Protein AF-A0A816P9I2-F1 (afdb_monomer_lite)

Structure (mmCIF, N/CA/C/O backbone):
data_AF-A0A816P9I2-F1
#
_entry.id   AF-A0A816P9I2-F1
#
loop_
_atom_site.group_PDB
_atom_site.id
_atom_site.type_symbol
_atom_site.label_atom_id
_atom_site.label_alt_id
_atom_site.label_comp_id
_atom_site.label_asym_id
_atom_site.label_entity_id
_atom_site.label_seq_id
_atom_site.pdbx_PDB_ins_code
_atom_site.Cartn_x
_atom_site.Cartn_y
_atom_site.Cartn_z
_atom_site.occupancy
_atom_site.B_iso_or_equiv
_atom_site.auth_seq_id
_atom_site.auth_comp_id
_atom_site.auth_asym_id
_atom_site.auth_atom_id
_atom_site.pdbx_PDB_model_num
ATOM 1 N N . MET A 1 1 ? -19.259 -10.990 15.697 1.00 69.12 1 MET A N 1
ATOM 2 C CA . MET A 1 1 ? -19.495 -11.354 14.281 1.00 69.12 1 MET A CA 1
ATOM 3 C C . MET A 1 1 ? -18.422 -10.679 13.447 1.00 69.12 1 MET A C 1
ATOM 5 O O . MET A 1 1 ? -18.335 -9.460 13.499 1.00 69.12 1 MET A O 1
ATOM 9 N N . VAL A 1 2 ? -17.602 -11.453 12.738 1.00 77.75 2 VAL A N 1
ATOM 10 C CA . VAL A 1 2 ? -16.586 -10.931 11.808 1.00 77.75 2 VAL A CA 1
ATOM 11 C C . VAL A 1 2 ? -17.275 -10.588 10.485 1.00 77.75 2 VAL A C 1
ATOM 13 O O . VAL A 1 2 ? -18.138 -11.342 10.033 1.00 77.75 2 VAL A O 1
ATOM 16 N N . ARG A 1 3 ? -16.950 -9.437 9.887 1.00 85.06 3 ARG A N 1
ATOM 17 C CA . ARG A 1 3 ? -17.382 -9.078 8.528 1.00 85.06 3 ARG A CA 1
ATOM 18 C C . ARG A 1 3 ? -16.183 -9.167 7.603 1.00 85.06 3 ARG A C 1
ATOM 20 O O . ARG A 1 3 ? -15.147 -8.596 7.910 1.00 85.06 3 ARG A O 1
ATOM 27 N N . ILE A 1 4 ? -16.364 -9.861 6.487 1.00 87.62 4 ILE A N 1
ATOM 28 C CA . ILE A 1 4 ? -15.348 -10.011 5.450 1.00 87.62 4 ILE A CA 1
ATOM 29 C C . ILE A 1 4 ? -15.790 -9.183 4.245 1.00 87.62 4 ILE A C 1
ATOM 31 O O . ILE A 1 4 ? -16.962 -9.220 3.865 1.00 87.62 4 ILE A O 1
ATOM 35 N N . SER A 1 5 ? -14.859 -8.423 3.676 1.00 89.94 5 SER A N 1
ATOM 36 C CA . SER A 1 5 ? -15.014 -7.726 2.402 1.00 89.94 5 SER A CA 1
ATOM 37 C C . SER A 1 5 ? -13.865 -8.163 1.510 1.00 89.94 5 SER A C 1
ATOM 39 O O . SER A 1 5 ? -12.716 -8.045 1.921 1.00 89.94 5 SER A O 1
ATOM 41 N N . ASN A 1 6 ? -14.179 -8.676 0.323 1.00 91.44 6 ASN A N 1
ATOM 42 C CA . ASN A 1 6 ? -13.182 -9.198 -0.604 1.00 91.44 6 ASN A CA 1
ATOM 43 C C . ASN A 1 6 ? -13.031 -8.255 -1.795 1.00 91.44 6 ASN A C 1
ATOM 45 O O . ASN A 1 6 ? -14.025 -7.754 -2.325 1.00 91.44 6 ASN A O 1
ATOM 49 N N . TYR A 1 7 ? -11.789 -8.063 -2.217 1.00 90.50 7 TYR A N 1
ATOM 50 C CA . TYR A 1 7 ? -11.409 -7.391 -3.449 1.00 90.50 7 TYR A CA 1
ATOM 51 C C . TYR A 1 7 ? -10.433 -8.298 -4.200 1.00 90.50 7 TYR A C 1
ATOM 53 O O . TYR A 1 7 ? -9.653 -9.011 -3.572 1.00 90.50 7 TYR A O 1
ATOM 61 N N . SER A 1 8 ? -10.486 -8.285 -5.529 1.00 90.38 8 SER A N 1
ATOM 62 C CA . SER A 1 8 ? -9.572 -9.039 -6.386 1.00 90.38 8 SER A CA 1
ATOM 63 C C . SER A 1 8 ? -9.135 -8.166 -7.551 1.00 90.38 8 SER A C 1
ATOM 65 O O . SER A 1 8 ? -9.984 -7.542 -8.191 1.00 90.38 8 SER A O 1
ATOM 67 N N . GLY A 1 9 ? -7.842 -8.188 -7.849 1.00 89.25 9 GLY A N 1
ATOM 68 C CA . GLY A 1 9 ? -7.221 -7.457 -8.947 1.00 89.25 9 GLY A CA 1
ATOM 69 C C . GLY A 1 9 ? -6.147 -8.301 -9.629 1.00 89.25 9 GLY A C 1
ATOM 70 O O . GLY A 1 9 ? -5.920 -9.456 -9.263 1.00 89.25 9 GLY A O 1
ATOM 71 N N . VAL A 1 10 ? -5.502 -7.730 -10.645 1.00 90.31 10 VAL A N 1
ATOM 72 C CA . VAL A 1 10 ? -4.368 -8.356 -11.335 1.00 90.31 10 VAL A CA 1
ATOM 73 C C . VAL A 1 10 ? -3.252 -7.329 -11.459 1.00 90.31 10 VAL A C 1
ATOM 75 O O . VAL A 1 10 ? -3.397 -6.322 -12.154 1.00 90.31 10 VAL A O 1
ATOM 78 N N . LEU A 1 11 ? -2.117 -7.612 -10.821 1.00 88.56 11 LEU A N 1
ATOM 79 C CA . LEU A 1 11 ? -0.910 -6.811 -10.963 1.00 88.56 11 LEU A CA 1
ATOM 80 C C . LEU A 1 11 ? -0.121 -7.280 -12.190 1.00 88.56 11 LEU A C 1
ATOM 82 O O . LEU A 1 11 ? 0.164 -8.465 -12.346 1.00 88.56 11 LEU A O 1
ATOM 86 N N . THR A 1 12 ? 0.222 -6.352 -13.080 1.00 91.31 12 THR A N 1
ATOM 87 C CA . THR A 1 12 ? 0.932 -6.651 -14.333 1.00 91.31 12 THR A CA 1
ATOM 88 C C . THR A 1 12 ? 2.049 -5.644 -14.570 1.00 91.31 12 THR A C 1
ATOM 90 O O . THR A 1 12 ? 2.104 -4.594 -13.935 1.00 91.31 12 THR A O 1
ATOM 93 N N . THR A 1 13 ? 2.907 -5.901 -15.558 1.00 92.19 13 THR A N 1
ATOM 94 C CA . THR A 1 13 ? 3.958 -4.953 -15.961 1.00 92.19 13 THR A CA 1
ATOM 95 C C . THR A 1 13 ? 3.428 -3.684 -16.638 1.00 92.19 13 THR A C 1
ATOM 97 O O . THR A 1 13 ? 4.210 -2.780 -16.923 1.00 92.19 13 THR A O 1
ATOM 100 N N . SER A 1 14 ? 2.122 -3.607 -16.921 1.00 95.00 14 SER A N 1
ATOM 101 C CA . SER A 1 14 ? 1.439 -2.383 -17.365 1.00 95.00 14 SER A CA 1
ATOM 102 C C . SER A 1 14 ? 0.801 -1.583 -16.227 1.00 95.00 14 SER A C 1
ATOM 104 O O . SER A 1 14 ? 0.276 -0.501 -16.476 1.00 95.00 14 SER A O 1
ATOM 106 N N . SER A 1 15 ? 0.817 -2.101 -14.995 1.00 95.00 15 SER A N 1
ATOM 107 C CA . SER A 1 15 ? 0.309 -1.385 -13.824 1.00 95.00 15 SER A CA 1
ATOM 108 C C . SER A 1 15 ? 1.181 -0.171 -13.492 1.00 95.00 15 SER A C 1
ATOM 110 O O . SER A 1 15 ? 2.343 -0.077 -13.896 1.00 95.00 15 SER A O 1
ATOM 112 N N . SER A 1 16 ? 0.618 0.764 -12.729 1.00 95.12 16 SER A N 1
ATOM 113 C CA . SER A 1 16 ? 1.351 1.926 -12.231 1.00 95.12 16 SER A CA 1
ATOM 114 C C . SER A 1 16 ? 2.549 1.505 -11.382 1.00 95.12 16 SER A C 1
ATOM 116 O O . SER A 1 16 ? 2.503 0.503 -10.665 1.00 95.12 16 SER A O 1
ATOM 118 N N . THR A 1 17 ? 3.615 2.301 -11.441 1.00 95.00 17 THR A N 1
ATO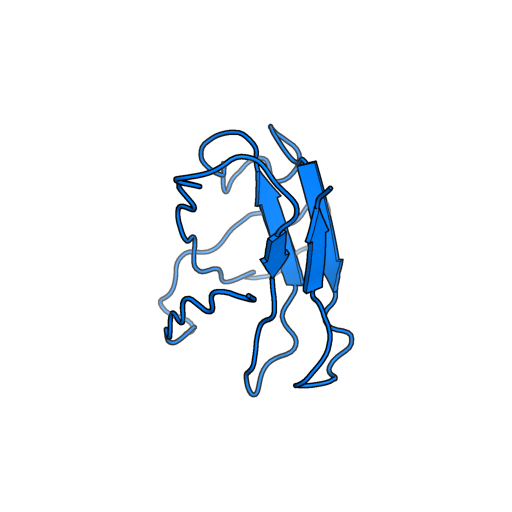M 119 C CA . THR A 1 17 ? 4.833 2.088 -10.654 1.00 95.00 17 THR A CA 1
ATOM 120 C C . THR A 1 17 ? 5.033 3.183 -9.619 1.00 95.00 17 THR A C 1
ATOM 122 O O . THR A 1 17 ? 4.629 4.324 -9.846 1.00 95.00 17 THR A O 1
ATOM 125 N N . PHE A 1 18 ? 5.728 2.869 -8.530 1.00 93.75 18 PHE A N 1
ATOM 126 C CA . PHE A 1 18 ? 6.140 3.845 -7.524 1.00 93.75 18 PHE A CA 1
ATOM 127 C C . PHE A 1 18 ? 7.652 3.829 -7.276 1.00 93.75 18 PHE A C 1
ATOM 129 O O . PHE A 1 18 ? 8.355 2.868 -7.601 1.00 93.75 18 PHE A O 1
ATOM 136 N N . THR A 1 19 ? 8.155 4.905 -6.671 1.00 90.06 19 THR A N 1
ATOM 137 C CA . THR A 1 19 ? 9.562 5.029 -6.279 1.00 90.06 19 THR A CA 1
ATOM 138 C C . THR A 1 19 ? 9.763 4.443 -4.889 1.00 90.06 19 THR A C 1
ATOM 140 O O . THR A 1 19 ? 9.420 5.058 -3.882 1.00 90.06 19 THR A O 1
ATOM 143 N N . ARG A 1 20 ? 10.351 3.246 -4.807 1.00 85.19 20 ARG A N 1
ATOM 144 C CA . ARG A 1 20 ? 10.709 2.649 -3.516 1.00 85.19 20 ARG A CA 1
ATOM 145 C C . ARG A 1 20 ? 12.011 3.268 -3.013 1.00 85.19 20 ARG A C 1
ATOM 147 O O . ARG A 1 20 ? 13.043 3.181 -3.678 1.00 85.19 20 ARG A O 1
ATOM 154 N N . ASN A 1 21 ? 11.962 3.887 -1.833 1.00 80.62 21 ASN A N 1
ATOM 155 C CA . ASN A 1 21 ? 13.083 4.628 -1.250 1.00 80.62 21 ASN A CA 1
ATOM 156 C C . ASN A 1 21 ? 14.422 3.883 -1.374 1.00 80.62 21 ASN A C 1
ATOM 158 O O . ASN A 1 21 ? 14.594 2.783 -0.849 1.00 80.62 21 ASN A O 1
ATOM 162 N N . ARG A 1 22 ? 15.387 4.529 -2.046 1.00 78.06 22 ARG A N 1
ATOM 163 C CA . ARG A 1 22 ? 16.772 4.058 -2.238 1.00 78.06 22 ARG A CA 1
ATOM 164 C C . ARG A 1 22 ? 16.922 2.717 -2.972 1.00 78.06 22 ARG A C 1
ATOM 166 O O . ARG A 1 22 ? 17.996 2.121 -2.905 1.00 78.06 22 ARG A O 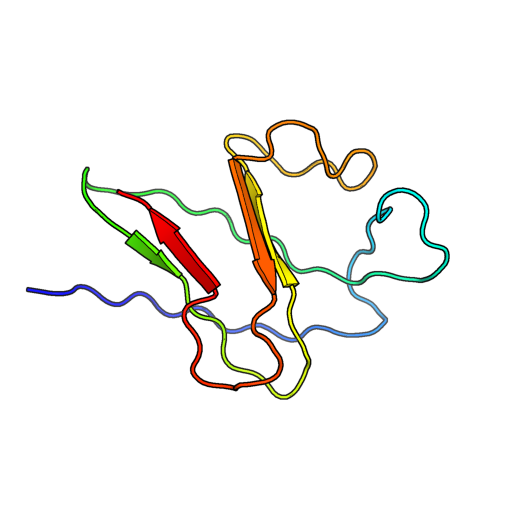1
ATOM 173 N N . ARG A 1 23 ? 15.896 2.239 -3.679 1.00 82.94 23 ARG A N 1
ATOM 174 C CA . ARG A 1 23 ? 15.983 1.042 -4.524 1.00 82.94 23 ARG A CA 1
ATOM 175 C C . ARG A 1 23 ? 15.770 1.399 -5.990 1.00 82.94 23 ARG A C 1
ATOM 177 O O . ARG A 1 23 ? 14.874 2.165 -6.326 1.00 82.94 23 ARG A O 1
ATOM 184 N N . SER A 1 24 ? 16.599 0.827 -6.858 1.00 85.06 24 SER A N 1
ATOM 185 C CA . SER A 1 24 ? 16.385 0.847 -8.303 1.00 85.06 24 SER A CA 1
ATOM 186 C C . SER A 1 24 ? 15.480 -0.317 -8.712 1.00 85.06 24 SER A C 1
ATOM 188 O O . SER A 1 24 ? 15.543 -1.397 -8.125 1.00 85.06 24 SER A O 1
ATOM 190 N N . GLY A 1 25 ? 14.633 -0.094 -9.715 1.00 87.25 25 GLY A N 1
ATOM 191 C CA . GLY A 1 25 ? 13.710 -1.099 -10.240 1.00 87.25 25 GLY A CA 1
ATOM 192 C C . GLY A 1 25 ? 12.314 -0.539 -10.491 1.00 87.25 25 GLY A C 1
ATOM 193 O O . GLY A 1 25 ? 11.985 0.560 -10.046 1.00 87.25 25 GLY A O 1
ATOM 194 N N . ALA A 1 26 ? 11.502 -1.304 -11.220 1.00 89.94 26 ALA A N 1
ATOM 195 C CA . ALA A 1 26 ? 10.081 -1.027 -11.379 1.00 89.94 26 ALA A CA 1
ATOM 196 C C . ALA A 1 26 ? 9.312 -1.722 -10.249 1.00 89.94 26 ALA A C 1
ATOM 198 O O . ALA A 1 26 ? 9.296 -2.949 -10.175 1.00 89.94 26 ALA A O 1
ATOM 199 N N . PHE A 1 27 ? 8.693 -0.937 -9.367 1.00 91.81 27 PHE A N 1
ATOM 200 C CA . PHE A 1 27 ? 7.836 -1.448 -8.300 1.00 91.81 27 PHE A CA 1
ATOM 201 C C . PHE A 1 27 ? 6.386 -1.181 -8.673 1.00 91.81 27 PHE A C 1
ATOM 203 O O . PHE A 1 27 ? 5.925 -0.044 -8.592 1.00 91.81 27 PHE A O 1
ATOM 210 N N . TYR A 1 28 ? 5.702 -2.219 -9.143 1.00 93.25 28 TYR A N 1
ATOM 211 C CA . TYR A 1 28 ? 4.305 -2.153 -9.555 1.00 93.25 28 TYR A CA 1
ATOM 212 C C . TYR A 1 28 ? 3.390 -2.164 -8.333 1.00 93.25 28 TYR A C 1
ATOM 214 O O . TYR A 1 28 ? 3.681 -2.852 -7.355 1.00 93.25 28 TYR A O 1
ATOM 222 N N . PHE A 1 29 ? 2.290 -1.415 -8.383 1.00 93.25 29 PHE A N 1
ATOM 223 C CA . PHE A 1 29 ? 1.311 -1.397 -7.300 1.00 93.25 29 PHE A CA 1
ATOM 224 C C . PHE A 1 29 ? -0.129 -1.321 -7.806 1.00 93.25 29 PHE A C 1
ATOM 226 O O . PHE A 1 29 ? -0.410 -0.896 -8.929 1.00 93.25 29 PHE A O 1
ATOM 233 N N . GLU A 1 30 ? -1.040 -1.692 -6.914 1.00 91.94 30 GLU A N 1
ATOM 234 C CA . GLU A 1 30 ? -2.467 -1.427 -7.003 1.00 91.94 30 GLU A CA 1
ATOM 235 C C . GLU A 1 30 ? -2.883 -0.713 -5.713 1.00 91.94 30 GLU A C 1
ATOM 237 O O . GLU A 1 30 ? -2.521 -1.143 -4.619 1.00 91.94 30 GLU A O 1
ATOM 242 N N . ALA A 1 31 ? -3.586 0.414 -5.835 1.00 92.44 31 ALA A N 1
ATOM 243 C CA . ALA A 1 31 ? -4.051 1.189 -4.690 1.00 92.44 31 ALA A CA 1
ATOM 244 C C . ALA A 1 31 ? -5.555 0.991 -4.506 1.00 92.44 31 ALA A C 1
ATOM 246 O O . ALA A 1 31 ? -6.330 1.169 -5.445 1.00 92.44 31 ALA A O 1
ATOM 247 N N . ILE A 1 32 ? -5.956 0.655 -3.281 1.00 92.00 32 ILE A N 1
ATOM 248 C CA . ILE A 1 32 ? -7.350 0.409 -2.915 1.00 92.00 32 ILE A CA 1
ATOM 249 C C . ILE A 1 32 ? -7.716 1.386 -1.802 1.00 92.00 32 ILE A C 1
ATOM 251 O O . ILE A 1 32 ? -7.061 1.427 -0.760 1.00 92.00 32 ILE A O 1
ATOM 255 N N . GLU A 1 33 ? -8.767 2.172 -2.013 1.00 92.88 33 GLU A N 1
ATOM 256 C CA . GLU A 1 33 ? -9.304 3.037 -0.967 1.00 92.88 33 GLU A CA 1
ATOM 257 C C . GLU A 1 33 ? -10.124 2.212 0.031 1.00 92.88 33 GLU A C 1
ATOM 259 O O . GLU A 1 33 ? -11.006 1.435 -0.344 1.00 92.88 33 GLU A O 1
ATOM 264 N N . VAL A 1 34 ? -9.852 2.405 1.321 1.00 90.38 34 VAL A N 1
ATOM 265 C CA . VAL A 1 34 ? -10.589 1.753 2.403 1.00 90.38 34 VAL A CA 1
ATOM 266 C C . VAL A 1 34 ? -11.369 2.807 3.175 1.00 90.38 34 VAL A C 1
ATOM 268 O O . VAL A 1 34 ? -10.785 3.689 3.797 1.00 90.38 34 VAL A O 1
ATOM 271 N N . THR A 1 35 ? -12.698 2.681 3.190 1.00 90.75 35 THR A N 1
ATOM 272 C CA . THR A 1 35 ? -13.594 3.579 3.939 1.00 90.75 35 THR A CA 1
ATOM 273 C C . THR A 1 35 ? -14.353 2.800 5.024 1.00 90.75 35 THR A C 1
ATOM 275 O O . THR A 1 35 ? -15.445 2.271 4.772 1.00 90.75 35 THR A O 1
ATOM 278 N N . PRO A 1 36 ? -13.806 2.691 6.251 1.00 86.75 36 PRO A N 1
ATOM 279 C CA . PRO A 1 36 ? -14.467 2.004 7.356 1.00 86.75 36 PRO A CA 1
ATOM 280 C C . PRO A 1 36 ? -15.824 2.638 7.684 1.00 86.75 36 PRO A C 1
ATOM 282 O O . PRO A 1 36 ? -15.918 3.827 7.973 1.00 86.75 36 PRO A O 1
ATOM 285 N N . LYS A 1 37 ? -16.901 1.841 7.701 1.00 88.75 37 LYS A N 1
ATOM 286 C CA . LYS A 1 37 ? -18.241 2.322 8.112 1.00 88.75 37 LYS A CA 1
ATOM 287 C C . LYS A 1 37 ? -18.467 2.290 9.625 1.00 88.75 37 LYS A C 1
ATOM 289 O O . LYS A 1 37 ? -19.521 2.711 10.098 1.00 88.75 37 LYS A O 1
ATOM 294 N N . ARG A 1 38 ? -17.544 1.692 10.379 1.00 88.50 38 ARG A N 1
ATOM 295 C CA . ARG A 1 38 ? -17.635 1.493 11.830 1.00 88.50 38 ARG A CA 1
ATOM 296 C C . ARG A 1 38 ? -16.250 1.639 12.446 1.00 88.50 38 ARG A C 1
ATOM 298 O O . ARG A 1 38 ? -15.266 1.245 11.830 1.00 88.50 38 ARG A O 1
ATOM 305 N N . THR A 1 39 ? -16.180 2.142 13.667 1.00 89.06 39 THR A N 1
ATOM 306 C CA . THR A 1 39 ? -14.946 2.103 14.458 1.00 89.06 39 THR A CA 1
ATOM 307 C C . THR A 1 39 ? -14.708 0.685 14.979 1.00 89.06 39 THR A C 1
ATOM 309 O O . THR A 1 39 ? -15.663 -0.003 15.350 1.00 89.06 39 THR A O 1
ATOM 312 N N . GLY A 1 40 ? -13.451 0.252 14.999 1.00 89.00 40 GLY A N 1
ATOM 313 C CA . GLY A 1 40 ? -13.023 -1.043 15.518 1.00 89.00 40 GLY A CA 1
ATOM 314 C C . GLY A 1 40 ? -11.787 -1.557 14.792 1.00 89.00 40 GLY A C 1
ATOM 315 O O . GLY A 1 40 ? -11.250 -0.876 13.922 1.00 89.00 40 GLY A O 1
ATOM 316 N N . ASN A 1 41 ? -11.385 -2.775 15.137 1.00 88.88 41 ASN A N 1
ATOM 317 C CA . ASN A 1 41 ? -10.174 -3.381 14.606 1.00 88.88 41 ASN A CA 1
ATOM 318 C C . ASN A 1 41 ? -10.408 -3.942 13.199 1.00 88.88 41 ASN A C 1
ATOM 320 O O . ASN A 1 41 ? -11.440 -4.569 12.932 1.00 88.88 41 ASN A O 1
ATOM 324 N N . TYR A 1 42 ? -9.416 -3.771 12.328 1.00 87.88 42 TYR A N 1
ATOM 325 C CA . TYR A 1 42 ? -9.429 -4.269 10.955 1.00 87.88 42 TYR A CA 1
ATOM 326 C C . TYR A 1 42 ? -8.164 -5.070 10.678 1.00 87.88 42 TYR A C 1
ATOM 328 O O . TYR A 1 42 ? -7.061 -4.622 10.986 1.00 87.88 42 TYR A O 1
ATOM 336 N N . THR A 1 43 ? -8.338 -6.233 10.058 1.00 88.75 43 THR A N 1
ATOM 337 C CA . THR A 1 43 ? -7.241 -7.071 9.573 1.00 88.75 43 THR A CA 1
ATOM 338 C C . THR A 1 43 ? -7.287 -7.088 8.056 1.00 88.75 43 THR A C 1
ATOM 340 O O . THR A 1 43 ? -8.336 -7.369 7.470 1.00 88.75 43 THR A O 1
ATOM 343 N N . PHE A 1 44 ? -6.151 -6.793 7.436 1.00 87.88 44 PHE A N 1
ATOM 344 C CA . PHE A 1 44 ? -5.958 -6.843 5.994 1.00 87.88 44 PHE A CA 1
ATOM 345 C C . PHE A 1 44 ? -5.103 -8.056 5.657 1.00 87.88 44 PHE A C 1
ATOM 347 O O . PHE A 1 44 ? -4.074 -8.288 6.290 1.00 87.88 44 PHE A O 1
ATOM 354 N N . LYS A 1 45 ? -5.560 -8.827 4.671 1.00 87.00 45 LYS A N 1
ATOM 355 C CA . LYS A 1 45 ? -4.875 -10.012 4.158 1.00 87.00 45 LYS A CA 1
ATOM 356 C C . LYS A 1 45 ? -4.856 -9.938 2.639 1.00 87.00 45 LYS A C 1
ATOM 358 O O . LYS A 1 45 ? -5.886 -9.605 2.045 1.00 87.00 45 LYS A O 1
ATOM 363 N N . SER A 1 46 ? -3.721 -10.252 2.038 1.00 83.62 46 SER A N 1
ATOM 364 C CA . SER A 1 46 ? -3.592 -10.497 0.606 1.00 83.62 46 SER A CA 1
ATOM 365 C C . SER A 1 46 ? -3.492 -12.005 0.361 1.00 83.62 46 SER A C 1
ATOM 367 O O . SER A 1 46 ? -3.158 -12.778 1.253 1.00 83.62 46 SER A O 1
ATOM 369 N N . TYR A 1 47 ? -3.869 -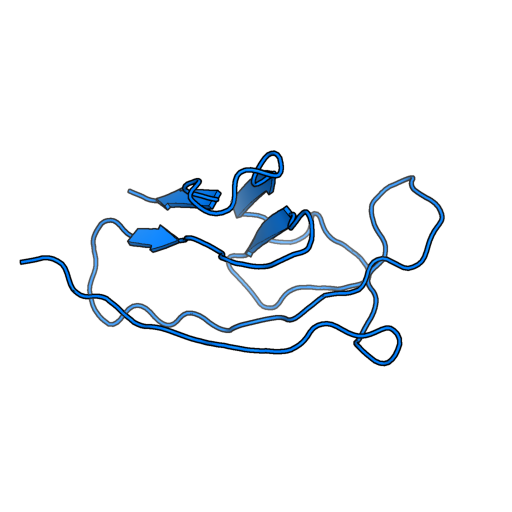12.429 -0.843 1.00 83.75 47 TYR A N 1
ATOM 370 C CA . TYR A 1 47 ? -3.700 -13.796 -1.329 1.00 83.75 47 TYR A CA 1
ATOM 371 C C . TYR A 1 47 ? -3.302 -13.697 -2.799 1.00 83.75 47 TYR A C 1
ATOM 373 O O . TYR A 1 47 ? -4.015 -13.057 -3.581 1.00 83.75 47 TYR A O 1
ATOM 381 N N . GLY A 1 48 ? -2.188 -14.307 -3.192 1.00 80.81 48 GLY A N 1
ATOM 382 C CA . GLY A 1 48 ? -1.734 -14.275 -4.576 1.00 80.81 48 GLY A CA 1
ATOM 383 C C . GLY A 1 48 ? -0.412 -14.996 -4.796 1.00 80.81 48 GLY A C 1
ATOM 384 O O . GLY A 1 48 ? 0.305 -15.303 -3.858 1.00 80.81 48 GLY A O 1
ATOM 385 N N . ALA A 1 49 ? -0.087 -15.219 -6.070 1.00 81.00 49 ALA A N 1
ATOM 386 C CA . ALA A 1 49 ? 1.114 -15.940 -6.498 1.00 81.00 49 ALA A CA 1
ATOM 387 C C . ALA A 1 49 ? 2.392 -15.073 -6.530 1.00 81.00 49 ALA A C 1
ATOM 389 O O . ALA A 1 49 ? 3.393 -15.470 -7.126 1.00 81.00 49 ALA A O 1
ATOM 390 N N . ILE A 1 50 ? 2.335 -13.856 -5.988 1.00 78.44 50 ILE A N 1
ATOM 391 C CA . ILE A 1 50 ? 3.459 -12.919 -5.927 1.00 78.44 50 ILE A CA 1
ATOM 392 C C . ILE A 1 50 ? 3.690 -12.522 -4.475 1.00 78.44 50 ILE A C 1
ATOM 394 O O . ILE A 1 50 ? 2.723 -12.272 -3.761 1.00 78.44 50 ILE A O 1
ATOM 398 N N . ASP A 1 51 ? 4.960 -12.413 -4.092 1.00 77.44 51 ASP A N 1
ATOM 399 C CA . ASP A 1 51 ? 5.386 -11.769 -2.849 1.00 77.44 51 ASP A CA 1
ATOM 400 C C . ASP A 1 51 ? 4.883 -10.319 -2.846 1.00 77.44 51 ASP A C 1
ATOM 402 O O . ASP A 1 51 ? 5.284 -9.499 -3.692 1.00 77.44 51 ASP A O 1
ATOM 406 N N . SER A 1 52 ?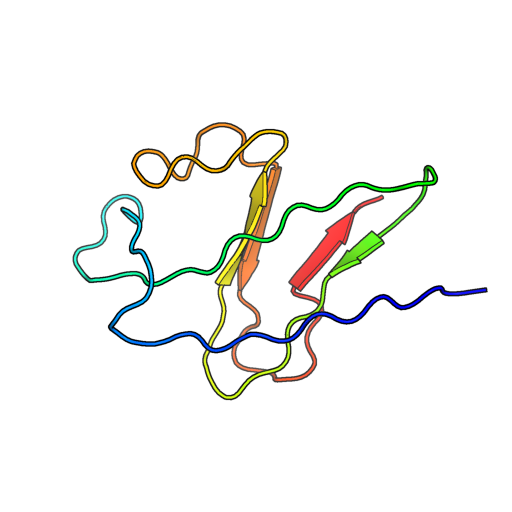 3.926 -10.025 -1.966 1.00 81.38 52 SER A N 1
ATOM 407 C CA . SER A 1 52 ? 3.285 -8.724 -1.895 1.00 81.38 52 SER A CA 1
ATOM 408 C C . SER A 1 52 ? 3.732 -7.963 -0.654 1.00 81.38 52 SER A C 1
ATOM 410 O O . SER A 1 52 ? 3.797 -8.467 0.463 1.00 81.38 52 SER A O 1
ATOM 412 N N . TYR A 1 53 ? 3.981 -6.670 -0.847 1.00 86.81 53 TYR A N 1
ATOM 413 C CA . TYR A 1 53 ? 4.319 -5.763 0.240 1.00 86.81 53 TYR A CA 1
ATOM 414 C C . TYR A 1 53 ? 3.189 -4.757 0.429 1.00 86.81 53 TYR A C 1
ATOM 416 O O . TYR A 1 53 ? 2.943 -3.908 -0.433 1.00 86.81 53 TYR A O 1
ATOM 424 N N . GLY A 1 54 ? 2.495 -4.856 1.556 1.00 89.50 54 GLY A N 1
ATOM 425 C CA . GLY A 1 54 ? 1.346 -4.029 1.874 1.00 89.50 54 GLY A CA 1
ATOM 426 C C . GLY A 1 54 ? 1.774 -2.722 2.523 1.00 89.50 54 GLY A C 1
ATOM 427 O O . GLY A 1 54 ? 2.601 -2.702 3.435 1.00 89.50 54 GLY A O 1
ATOM 428 N N . TYR A 1 55 ? 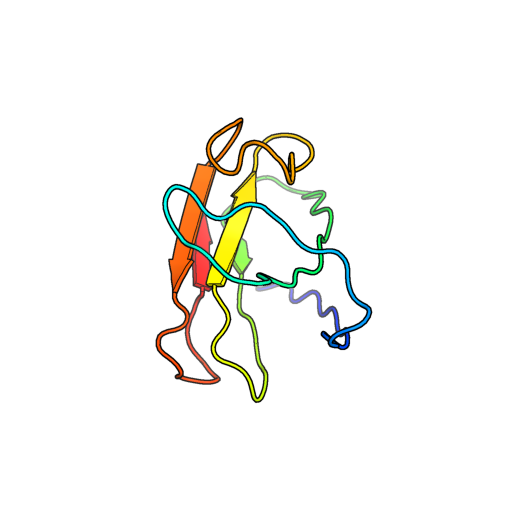1.164 -1.627 2.082 1.00 91.44 55 TYR A N 1
ATOM 429 C CA . TYR A 1 55 ? 1.350 -0.295 2.647 1.00 91.44 55 TYR A CA 1
ATOM 430 C C . TYR A 1 55 ? -0.010 0.305 2.986 1.00 91.44 55 TYR A C 1
ATOM 432 O O . TYR A 1 55 ? -0.948 0.215 2.192 1.00 91.44 55 TYR A O 1
ATOM 440 N N . LEU A 1 56 ? -0.110 0.947 4.147 1.00 93.06 56 LEU A N 1
ATOM 441 C CA . LEU A 1 56 ? -1.319 1.633 4.576 1.00 93.06 56 LEU A CA 1
ATOM 442 C C . LEU A 1 56 ? -1.041 3.110 4.828 1.00 93.06 56 LEU A C 1
ATOM 444 O O . LEU A 1 56 ? -0.128 3.455 5.575 1.00 93.06 56 LEU A O 1
ATOM 448 N N . TYR A 1 57 ? -1.888 3.970 4.270 1.00 94.44 57 TYR A N 1
ATOM 449 C CA . TYR A 1 57 ? -1.746 5.421 4.332 1.00 94.44 57 TYR A CA 1
ATOM 450 C C . TYR A 1 57 ? -2.989 6.080 4.951 1.00 94.44 57 TYR A C 1
ATOM 452 O O . TYR A 1 57 ? -4.102 5.592 4.764 1.00 94.44 57 TYR A O 1
ATOM 460 N N . THR A 1 58 ? -2.821 7.195 5.679 1.00 93.88 58 THR A N 1
ATOM 461 C CA . THR A 1 58 ? -3.955 8.002 6.199 1.00 93.88 58 THR A CA 1
ATOM 462 C C . THR A 1 58 ? -4.654 8.835 5.128 1.00 93.88 58 THR A C 1
ATOM 464 O O . THR A 1 58 ? -5.807 9.218 5.296 1.00 93.88 58 THR A O 1
ATOM 467 N N . ASN A 1 59 ? -3.933 9.153 4.059 1.00 92.88 59 ASN A N 1
ATOM 468 C CA . ASN A 1 59 ? -4.321 10.023 2.956 1.00 92.88 59 ASN A CA 1
ATOM 469 C C . ASN A 1 59 ? -3.945 9.324 1.639 1.00 92.88 59 ASN A C 1
ATOM 471 O O . ASN A 1 59 ? -3.245 8.307 1.683 1.00 92.88 59 ASN A O 1
ATOM 475 N 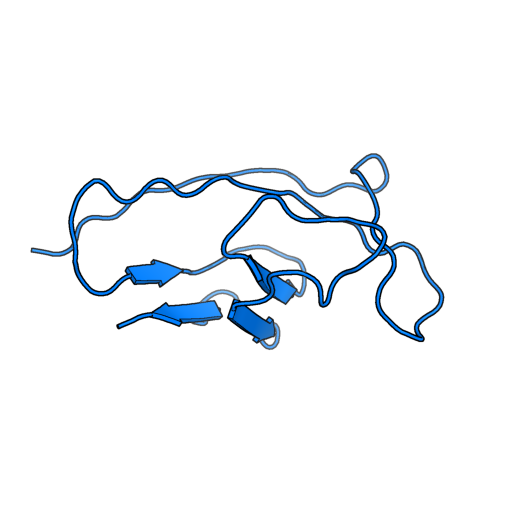N . PRO A 1 60 ? -4.363 9.846 0.471 1.00 92.81 60 PRO A N 1
ATOM 476 C CA . PRO A 1 60 ? -3.983 9.263 -0.809 1.00 92.81 60 PRO A CA 1
ATOM 477 C C . PRO A 1 60 ? -2.473 9.023 -0.919 1.00 92.81 60 PRO A C 1
ATOM 479 O O . PRO A 1 60 ? -1.667 9.889 -0.576 1.00 92.81 60 PRO A O 1
ATOM 482 N N . PHE A 1 61 ? -2.121 7.825 -1.382 1.00 94.19 61 PHE A N 1
ATOM 483 C CA . PHE A 1 61 ? -0.745 7.399 -1.609 1.00 94.19 61 PHE A CA 1
ATOM 484 C C . PHE A 1 61 ? -0.055 8.296 -2.647 1.00 94.19 61 PHE A C 1
ATOM 486 O O . PHE A 1 61 ? -0.590 8.500 -3.739 1.00 94.19 61 PHE A O 1
ATOM 493 N N . ASP A 1 62 ? 1.142 8.789 -2.317 1.00 93.12 62 ASP A N 1
ATOM 494 C CA . ASP A 1 62 ? 2.019 9.486 -3.258 1.00 93.12 62 ASP A CA 1
ATOM 495 C C . ASP A 1 62 ? 3.068 8.506 -3.827 1.00 93.12 62 ASP A C 1
ATOM 497 O O . ASP A 1 62 ? 3.957 8.060 -3.094 1.00 93.12 62 ASP A O 1
ATOM 501 N N . PRO A 1 63 ? 3.020 8.168 -5.131 1.00 93.00 63 PRO A N 1
ATOM 502 C CA . PRO A 1 63 ? 3.969 7.239 -5.743 1.00 93.00 63 PRO A CA 1
ATOM 503 C C . PRO A 1 63 ? 5.403 7.787 -5.838 1.00 93.00 63 PRO A C 1
ATOM 505 O O . PRO A 1 63 ? 6.320 7.033 -6.184 1.00 93.00 63 PRO A O 1
ATOM 508 N N . LEU A 1 64 ? 5.619 9.074 -5.558 1.00 91.75 64 LEU A N 1
ATOM 509 C CA . LEU A 1 64 ? 6.935 9.713 -5.527 1.00 91.75 64 LEU A CA 1
ATOM 510 C C . LEU A 1 64 ? 7.512 9.808 -4.107 1.00 91.75 64 LEU A C 1
ATOM 512 O O . LEU A 1 64 ? 8.732 9.877 -3.966 1.00 91.75 64 LEU A O 1
ATOM 516 N N . ASP A 1 65 ? 6.668 9.752 -3.073 1.00 91.31 65 ASP A N 1
ATOM 517 C CA . ASP A 1 65 ? 7.071 9.746 -1.664 1.00 91.31 65 ASP A CA 1
ATOM 518 C C . ASP A 1 65 ? 6.301 8.683 -0.866 1.00 91.31 65 ASP A C 1
ATOM 520 O O . ASP A 1 65 ? 5.278 8.932 -0.230 1.00 91.31 65 ASP A O 1
ATOM 524 N N . THR A 1 66 ? 6.863 7.473 -0.840 1.00 90.25 66 THR A N 1
ATOM 525 C CA . THR A 1 66 ? 6.289 6.323 -0.114 1.00 90.25 66 THR A CA 1
ATOM 526 C C . THR A 1 66 ? 6.219 6.483 1.404 1.00 90.25 66 THR A C 1
ATOM 528 O O . THR A 1 66 ? 5.585 5.653 2.059 1.00 90.25 66 THR A O 1
ATOM 531 N N . THR A 1 67 ? 6.881 7.494 1.975 1.00 91.31 67 THR A N 1
ATOM 532 C CA . THR A 1 67 ? 6.888 7.755 3.422 1.00 91.31 67 THR A CA 1
ATOM 533 C C . THR A 1 67 ? 5.862 8.793 3.841 1.00 91.31 67 THR A C 1
ATOM 535 O O . THR A 1 67 ? 5.473 8.834 5.011 1.00 91.31 67 THR A O 1
ATOM 538 N N . TYR A 1 68 ? 5.383 9.603 2.901 1.00 93.38 68 TYR A N 1
ATOM 539 C CA . TYR A 1 68 ? 4.349 10.583 3.169 1.00 93.38 68 TYR A CA 1
ATOM 540 C C . TYR A 1 68 ? 3.039 9.886 3.562 1.00 93.38 68 TYR A C 1
ATOM 542 O O . TYR A 1 68 ? 2.548 9.011 2.855 1.00 93.38 68 TYR A O 1
ATOM 550 N N . ASN A 1 69 ? 2.472 10.268 4.713 1.00 93.56 69 ASN A N 1
ATOM 551 C CA . ASN A 1 69 ? 1.228 9.716 5.277 1.00 93.56 69 ASN A CA 1
ATOM 552 C C . ASN A 1 69 ? 1.231 8.210 5.596 1.00 93.56 69 ASN A C 1
ATOM 554 O O . ASN A 1 69 ? 0.159 7.637 5.809 1.00 93.56 69 ASN A O 1
ATOM 558 N N . LEU A 1 70 ? 2.397 7.561 5.628 1.00 93.25 70 LEU A N 1
ATOM 559 C CA . LEU A 1 70 ? 2.498 6.133 5.909 1.00 93.25 70 LEU A CA 1
ATOM 560 C C . LEU A 1 70 ? 2.118 5.843 7.369 1.00 93.25 70 LEU A C 1
ATOM 562 O O . LEU A 1 70 ? 2.736 6.363 8.295 1.00 93.25 70 LEU A O 1
ATOM 566 N N . LEU A 1 71 ? 1.108 4.998 7.569 1.00 92.19 71 LEU A N 1
ATOM 567 C CA . LEU A 1 71 ? 0.701 4.503 8.885 1.00 92.19 71 LEU A CA 1
ATOM 568 C C . LEU A 1 71 ? 1.505 3.278 9.293 1.00 92.19 71 LEU A C 1
ATOM 570 O O . LEU A 1 71 ? 2.030 3.204 10.400 1.00 92.19 71 LEU A O 1
ATOM 574 N N . THR A 1 72 ? 1.533 2.287 8.409 1.00 90.94 72 THR A N 1
ATOM 575 C CA . THR A 1 72 ? 2.193 1.007 8.640 1.00 90.94 72 THR A CA 1
ATOM 576 C C . THR A 1 72 ? 2.437 0.312 7.309 1.00 90.94 72 THR A C 1
ATOM 578 O O . THR A 1 72 ? 1.835 0.657 6.288 1.00 90.94 72 THR A O 1
ATOM 581 N N . HIS A 1 73 ? 3.337 -0.658 7.317 1.00 88.62 73 HIS A N 1
ATOM 582 C CA . HIS A 1 73 ? 3.640 -1.485 6.166 1.00 88.62 73 HIS A CA 1
ATOM 583 C C . HIS A 1 73 ? 4.127 -2.853 6.624 1.00 88.62 73 HIS A C 1
ATOM 585 O O . HIS A 1 73 ? 4.707 -2.981 7.705 1.00 88.62 73 HIS A O 1
ATOM 591 N N . ALA A 1 74 ? 3.913 -3.865 5.795 1.00 86.00 74 ALA A N 1
ATOM 592 C CA . ALA A 1 74 ? 4.303 -5.223 6.116 1.00 86.00 74 ALA A CA 1
ATOM 593 C C . ALA A 1 74 ? 4.519 -6.060 4.862 1.00 86.00 74 ALA A C 1
ATOM 595 O O . ALA A 1 74 ? 3.798 -5.944 3.870 1.00 86.00 74 ALA A O 1
ATOM 596 N N . ASP A 1 75 ? 5.526 -6.909 4.972 1.00 78.44 75 ASP A N 1
ATOM 597 C CA . ASP A 1 75 ? 5.814 -7.984 4.040 1.00 78.44 75 ASP A CA 1
ATOM 598 C C . ASP A 1 75 ? 4.879 -9.166 4.335 1.00 78.44 75 ASP A C 1
ATOM 600 O O . ASP A 1 75 ? 4.684 -9.485 5.514 1.00 78.44 75 ASP A O 1
ATOM 604 N N . ASP A 1 76 ? 4.294 -9.795 3.313 1.00 69.75 76 ASP A N 1
ATOM 605 C CA . ASP A 1 76 ? 3.516 -11.028 3.503 1.00 69.75 76 ASP A CA 1
ATOM 606 C C . ASP A 1 76 ? 4.400 -12.284 3.673 1.00 69.75 76 ASP A C 1
ATOM 608 O O . ASP A 1 76 ? 3.891 -13.356 4.014 1.00 69.75 76 ASP A O 1
ATOM 612 N N . ASN A 1 77 ? 5.728 -12.132 3.566 1.00 64.44 77 ASN A N 1
ATOM 613 C CA . ASN A 1 77 ? 6.751 -13.167 3.731 1.00 64.44 77 ASN A CA 1
ATOM 614 C C . ASN A 1 77 ? 6.548 -14.394 2.822 1.00 64.44 77 ASN A C 1
ATOM 616 O O . ASN A 1 77 ? 6.898 -15.503 3.231 1.00 64.44 77 ASN A O 1
ATOM 620 N N . GLU A 1 78 ? 5.983 -14.215 1.622 1.00 56.53 78 GLU A N 1
ATOM 621 C CA . GLU A 1 78 ? 5.702 -15.287 0.648 1.00 56.53 78 GLU A CA 1
ATOM 622 C C . GLU A 1 78 ? 4.743 -16.391 1.152 1.00 56.53 78 GLU A C 1
ATOM 624 O O . GLU A 1 78 ? 4.569 -17.417 0.489 1.00 56.53 78 GLU A O 1
ATOM 629 N N . ASP A 1 79 ? 4.099 -16.215 2.311 1.00 54.62 79 ASP A N 1
ATOM 630 C CA . ASP A 1 79 ? 3.086 -17.146 2.806 1.00 54.62 79 ASP A CA 1
ATOM 631 C C . ASP A 1 79 ? 1.715 -16.642 2.357 1.00 54.62 79 ASP A C 1
ATOM 633 O O . ASP A 1 79 ? 1.218 -15.634 2.867 1.00 54.62 79 ASP A O 1
ATOM 637 N N . GLU A 1 80 ? 1.090 -17.363 1.417 1.00 54.03 80 GLU A N 1
ATOM 638 C CA . GLU A 1 80 ? -0.192 -17.003 0.790 1.00 54.03 80 GLU A CA 1
ATOM 639 C C . GLU A 1 80 ? -1.350 -16.815 1.793 1.00 54.03 80 GLU A C 1
ATOM 641 O O . GLU A 1 80 ? -2.474 -16.526 1.400 1.00 54.03 80 GLU A O 1
ATOM 646 N N . THR A 1 81 ? -1.132 -16.998 3.097 1.00 55.59 81 THR A N 1
ATOM 647 C CA . THR A 1 81 ? -2.168 -16.899 4.129 1.00 55.59 81 THR A CA 1
ATOM 648 C C . THR A 1 81 ? -1.866 -15.918 5.265 1.00 55.59 81 THR A C 1
ATOM 650 O O . THR A 1 81 ? -2.635 -15.868 6.235 1.00 55.59 81 THR A O 1
ATOM 653 N N . SER A 1 82 ? -0.790 -15.130 5.173 1.00 60.25 82 SER A N 1
ATOM 654 C CA . SER A 1 82 ? -0.366 -14.260 6.271 1.00 60.25 82 SER A CA 1
ATOM 655 C C . SER A 1 82 ? -1.216 -12.984 6.404 1.00 60.25 82 SER A C 1
ATOM 657 O O . SER A 1 82 ? -1.752 -12.421 5.446 1.00 60.25 82 SER A O 1
ATOM 659 N N . ASP A 1 83 ? -1.398 -12.536 7.650 1.00 65.94 83 ASP A N 1
ATOM 660 C CA . ASP A 1 83 ? -1.998 -11.233 7.924 1.00 65.94 83 ASP A CA 1
ATOM 661 C C . ASP A 1 83 ? -0.989 -10.163 7.542 1.00 65.94 83 ASP A C 1
ATOM 663 O O . ASP A 1 83 ? 0.057 -10.056 8.180 1.00 65.94 83 ASP A O 1
ATOM 667 N N . GLN A 1 84 ? -1.322 -9.333 6.555 1.00 73.00 84 GLN A N 1
ATOM 668 C CA . GLN A 1 84 ? -0.414 -8.269 6.163 1.00 73.00 84 GLN A CA 1
ATOM 669 C C . GLN A 1 84 ? -0.336 -7.230 7.281 1.00 73.00 84 GLN A C 1
ATOM 671 O O . GLN A 1 84 ? 0.737 -6.919 7.775 1.00 73.00 84 GLN A O 1
ATOM 676 N N . PHE A 1 85 ? -1.466 -6.745 7.794 1.00 76.06 85 PHE A N 1
ATOM 677 C CA . PHE A 1 85 ? -1.454 -5.965 9.034 1.00 76.06 85 PHE A CA 1
ATOM 678 C C . PHE A 1 85 ? -2.805 -5.971 9.743 1.00 76.06 85 PHE A C 1
ATOM 680 O O . PHE A 1 85 ? -3.869 -6.094 9.132 1.00 76.06 85 PHE A O 1
ATOM 687 N N . SER A 1 86 ? -2.740 -5.793 11.064 1.00 71.56 86 SER A N 1
ATOM 688 C CA . SER A 1 86 ? -3.895 -5.576 11.932 1.00 71.56 86 SER A CA 1
ATOM 689 C C . SER A 1 86 ? -3.815 -4.193 12.571 1.00 71.56 86 SER A C 1
ATOM 691 O O . SER A 1 86 ? -2.786 -3.819 13.131 1.00 71.56 86 SER A O 1
ATOM 693 N N . LEU A 1 87 ? -4.911 -3.445 12.502 1.00 64.12 87 LEU A N 1
ATOM 694 C CA . LEU A 1 87 ? -5.076 -2.147 13.154 1.00 64.12 87 LEU A CA 1
ATOM 695 C C . LEU A 1 87 ? -6.074 -2.289 14.299 1.00 64.12 87 LEU A C 1
ATOM 697 O O . LEU A 1 87 ? -7.094 -2.967 14.140 1.00 64.12 87 LEU A O 1
ATOM 701 N N . ALA A 1 88 ? -5.775 -1.646 15.426 1.00 58.94 88 ALA A N 1
ATOM 702 C CA . ALA A 1 88 ? -6.659 -1.538 16.585 1.00 58.94 88 ALA A CA 1
ATOM 703 C C . ALA A 1 88 ? -7.389 -0.190 16.596 1.00 58.94 88 ALA A C 1
ATOM 705 O O . ALA A 1 88 ? -6.757 0.816 16.199 1.00 58.94 88 ALA A O 1
#

Foldseek 3Di:
DDDDDDDDDDWDPPADFADDPPDDDGHHDDDDDDDDPDDDKDWDAAADPDWDKDWDFPDDQDRHDNPPRTPDIATQVSDRGRTGDMDD

Organism: NCBI:txid392030

pLDDT: mean 85.06, std 10.53, range [54.03, 95.12]

Radius of gyration: 13.65 Å; chains: 1; bounding box: 36×28×34 Å

Secondary structure (DSSP, 8-state):
------------TTS-EE--TT--S-EE--------SS-S-EEEE--SSS--EEEEESS---TT-TTTTEEEEEE-TT-TT-EEEEE-

Sequence (88 aa):
MVRISNYSGVLTTSSSTFTRNRRSGAFYFEAIEVTPKRTGNYTFKSYGAIDSYGYLYTNPFDPLDTTYNLLTHADDNEDETSDQFSLA